Protein 5WWW (pdb70)

Nearest PDB structures (foldseek):
  5www-assembly1_A  TM=1.011E+00  e=7.226E-18  Homo sapiens
  5wwz-assembly2_A  TM=9.744E-01  e=8.152E-06  Homo sapiens
  5wwx-assembly1_A  TM=8.693E-01  e=3.117E-06  Homo sapiens
  2dgr-assembly1_A  TM=8.580E-01  e=1.876E-05  Homo sapiens
  2jzx-assembly1_A  TM=6.867E-01  e=2.794E-02  Homo sapiens

GO terms:
  GO:0061630 ubiquitin protein ligase activity (F, IDA)
  GO:0005515 protein binding (F, IPI)
  GO:0003723 RNA binding (F, IDA)
  GO:0003723 RNA binding (F, HDA)

CATH classification: 3.30.1370.10

Organism: Homo sapiens (NCBI:txid9606)

B-factor: mean 26.27, std 11.37, range [11.63, 71.34]

Radius of gyration: 13.73 Å; Cα contacts (8 Å, |Δi|>4): 128; chains: 1; bounding box: 23×40×32 Å

Solvent-accessible surface area: 6702 Å² total; per-residue (Å²): 84,133,128,138,109,125,133,48,84,34,24,66,154,146,150,141,45,30,56,26,86,76,86,0,74,9,90,40,26,115,30,11,39,41,12,21,16,216,152,12,82,126,11,129,60,17,88,84,141,3,110,10,80,11,97,44,16,86,174,76,112,131,30,48,0,51,0,13,2,98,142,104,27,1,38,69,0,81,140,59,1,70,70,28,5,120,95,29,38,148,96,148,79,176

Secondary structure (DSSP, 8-state):
-HHHHHHHHHHHHHTSS--EEEEEE-S-HHHHHHHH-GGGHHHHHHHHHHT-EEEPPPTTS--EEEEEESHHHHHHHHHHHHHHHHHHHHHH--

Structure (mmCIF, N/CA/C/O backbone):
data_5WWW
#
_entry.id   5WWW
#
_cell.length_a   76.366
_cell.length_b   76.366
_cell.length_c   36.392
_cell.angle_alpha   90.000
_cell.angle_beta   90.000
_cell.angle_gamma   120.000
#
_symmetry.space_group_name_H-M   'P 62'
#
loop_
_entity.id
_entity.type
_entity.pdbx_description
1 polymer 'RNA-binding E3 ubiquitin-protein ligase MEX3C'
2 polymer "RNA (5'-R(*GP*UP*UP*UP*AP*G)-3')"
3 water water
#
loop_
_atom_site.group_PDB
_atom_site.id
_atom_site.type_symbol
_atom_site.label_atom_id
_atom_site.label_alt_id
_atom_site.label_comp_id
_atom_site.label_asym_id
_atom_site.label_entity_id
_atom_site.label_seq_id
_atom_site.pdbx_PDB_ins_code
_atom_site.Cartn_x
_atom_site.Cartn_y
_atom_site.Cartn_z
_atom_site.occupancy
_atom_site.B_iso_or_equiv
_atom_site.auth_seq_id
_atom_site.auth_comp_id
_atom_site.auth_asym_id
_atom_site.auth_atom_id
_atom_site.pdbx_PDB_model_num
ATOM 1 N N . GLY A 1 1 ? 43.688 9.713 14.732 1.00 35.52 213 GLY A N 1
ATOM 2 C CA . GLY A 1 1 ? 42.391 10.353 14.879 1.00 31.58 213 GLY A CA 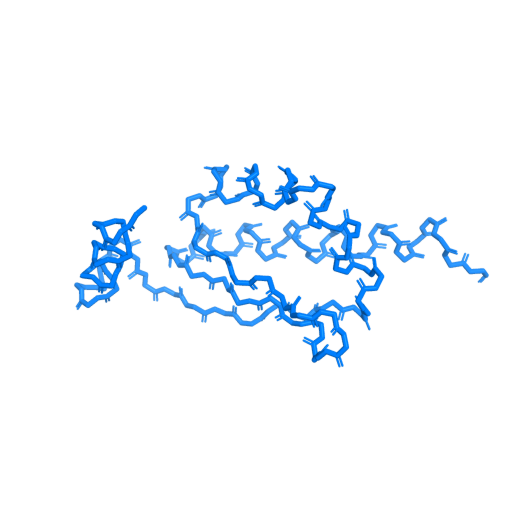1
ATOM 3 C C . GLY A 1 1 ? 41.422 9.978 13.774 1.00 30.10 213 GLY A C 1
ATOM 4 O O . GLY A 1 1 ? 41.708 9.093 12.957 1.00 29.03 213 GLY A O 1
ATOM 5 N N . HIS A 1 2 ? 40.267 10.651 13.738 1.00 24.28 214 HIS A N 1
ATOM 6 C CA . HIS A 1 2 ? 39.275 10.324 12.724 1.00 19.66 214 HIS A CA 1
ATOM 7 C C . HIS A 1 2 ? 39.790 10.633 11.322 1.00 19.82 214 HIS A C 1
ATOM 8 O O . HIS A 1 2 ? 39.351 10.006 10.358 1.00 20.99 214 HIS A O 1
ATOM 15 N N . HIS A 1 3 ? 40.697 11.609 11.180 1.00 18.90 215 HIS A N 1
ATOM 16 C CA . HIS A 1 3 ? 41.249 11.901 9.858 1.00 17.95 215 HIS A CA 1
ATOM 17 C C . HIS A 1 3 ? 41.976 10.692 9.299 1.00 16.72 215 HIS A C 1
ATOM 18 O O . HIS A 1 3 ? 41.891 10.400 8.098 1.00 15.38 215 HIS A O 1
ATOM 25 N N . HIS A 1 4 ? 42.724 9.994 10.156 1.00 18.12 216 HIS A N 1
ATOM 26 C CA . HIS A 1 4 ? 43.472 8.828 9.697 1.00 15.98 216 HIS A CA 1
ATOM 27 C C . HIS A 1 4 ? 42.532 7.705 9.290 1.00 17.70 216 HIS A C 1
ATOM 28 O O . HIS A 1 4 ? 42.726 7.071 8.248 1.00 15.55 216 HIS A O 1
ATOM 35 N N . HIS A 1 5 ? 41.491 7.467 10.086 1.00 16.48 217 HIS A N 1
ATOM 36 C CA . HIS A 1 5 ? 40.523 6.432 9.742 1.00 16.84 217 HIS A CA 1
ATOM 37 C C . HIS A 1 5 ? 39.828 6.755 8.428 1.00 17.32 217 HIS A C 1
ATOM 38 O O . HIS A 1 5 ? 39.742 5.910 7.524 1.00 15.49 217 HIS A O 1
ATOM 45 N N . HIS A 1 6 ? 39.337 7.988 8.294 1.00 14.72 218 HIS A N 1
ATOM 46 C CA . HIS A 1 6 ? 38.651 8.373 7.065 1.00 15.00 218 HIS A CA 1
ATOM 47 C C . HIS A 1 6 ? 39.571 8.236 5.861 1.00 15.30 218 HIS A C 1
ATOM 48 O O . HIS A 1 6 ? 39.167 7.716 4.814 1.00 16.52 218 HIS A O 1
ATOM 55 N N . HIS A 1 7 ? 40.821 8.690 5.993 1.00 15.40 219 HIS A N 1
ATOM 56 C CA . HIS A 1 7 ? 41.742 8.616 4.863 1.00 15.37 219 HIS A CA 1
ATOM 57 C C . HIS A 1 7 ? 42.072 7.165 4.532 1.00 19.29 219 HIS A C 1
ATOM 58 O O . HIS A 1 7 ? 42.211 6.801 3.361 1.00 18.06 219 HIS A O 1
ATOM 65 N N . MET A 1 8 ? 42.202 6.321 5.555 1.00 14.95 220 MET A N 1
ATOM 66 C CA . MET A 1 8 ? 42.433 4.906 5.297 1.00 15.87 220 MET A CA 1
ATOM 67 C C . MET A 1 8 ? 41.276 4.307 4.515 1.00 17.03 220 MET A C 1
ATOM 68 O O . MET A 1 8 ? 41.485 3.598 3.528 1.00 20.34 220 MET A O 1
ATOM 73 N N . GLN A 1 9 ? 40.040 4.617 4.906 1.00 16.69 221 GLN A N 1
ATOM 74 C CA A GLN A 1 9 ? 38.927 4.058 4.160 0.52 16.49 221 GLN A CA 1
ATOM 75 C CA B GLN A 1 9 ? 38.871 4.124 4.178 0.48 16.50 221 GLN A CA 1
ATOM 76 C C . GLN A 1 9 ? 38.879 4.615 2.743 1.00 21.98 221 GLN A C 1
ATOM 77 O O . GLN A 1 9 ? 38.554 3.876 1.806 1.00 19.70 221 GLN A O 1
ATOM 88 N N . ALA A 1 10 ? 39.237 5.891 2.555 1.00 18.60 222 ALA A N 1
ATOM 89 C CA . ALA A 1 10 ? 39.293 6.457 1.210 1.00 19.27 222 ALA A CA 1
ATOM 90 C C . ALA A 1 10 ? 40.341 5.748 0.360 1.00 19.47 222 ALA A C 1
ATOM 91 O O . ALA A 1 10 ? 40.141 5.542 -0.845 1.00 26.39 222 ALA A O 1
ATOM 93 N N . ALA A 1 11 ? 41.472 5.376 0.970 1.00 22.07 223 ALA A N 1
ATOM 94 C CA . ALA A 1 11 ? 42.509 4.658 0.231 1.00 22.17 223 ALA A CA 1
ATOM 95 C C . ALA A 1 11 ? 42.028 3.281 -0.198 1.00 28.59 223 ALA A C 1
ATOM 96 O O . ALA A 1 11 ? 42.308 2.845 -1.320 1.00 29.61 223 ALA A O 1
ATOM 98 N N . LEU A 1 12 ? 41.299 2.579 0.673 1.00 24.90 224 LEU A N 1
ATOM 99 C CA . LEU A 1 12 ? 40.717 1.300 0.274 1.00 22.51 224 LEU A CA 1
ATOM 100 C C . LEU A 1 12 ? 39.759 1.478 -0.895 1.00 31.34 224 LEU A C 1
ATOM 101 O O . LEU A 1 12 ? 39.756 0.672 -1.835 1.00 31.65 224 LEU A O 1
ATOM 106 N N . LEU A 1 13 ? 38.950 2.543 -0.858 1.00 25.04 225 LEU A N 1
ATOM 107 C CA . LEU A 1 13 ? 37.946 2.771 -1.892 1.00 26.73 225 LEU A CA 1
ATOM 108 C C . LEU A 1 13 ? 38.577 3.049 -3.250 1.00 31.17 225 LEU A C 1
ATOM 109 O O . LEU A 1 13 ? 37.983 2.722 -4.284 1.00 35.78 225 LEU A O 1
ATOM 114 N N . ARG A 1 14 ? 39.763 3.661 -3.272 1.00 26.18 226 ARG A N 1
ATOM 115 C CA . ARG A 1 14 ? 40.474 3.831 -4.535 1.00 36.60 226 ARG A CA 1
ATOM 116 C C . ARG A 1 14 ? 41.015 2.504 -5.058 1.00 40.90 226 ARG A C 1
ATOM 117 O O . ARG A 1 14 ? 41.078 2.300 -6.274 1.00 38.44 226 ARG A O 1
ATOM 125 N N . ARG A 1 15 ? 41.402 1.597 -4.158 1.00 41.23 227 ARG A N 1
ATOM 126 C CA . ARG A 1 15 ? 42.019 0.313 -4.513 1.00 48.54 227 ARG A CA 1
ATOM 127 C C . ARG A 1 15 ? 43.158 0.502 -5.515 1.00 50.88 227 ARG A C 1
ATOM 128 O O . ARG A 1 15 ? 43.257 -0.191 -6.531 1.00 54.46 227 ARG A O 1
ATOM 136 N N . LYS A 1 16 ? 44.020 1.473 -5.225 1.00 46.43 228 LYS A N 1
ATOM 137 C CA . LYS A 1 16 ? 45.231 1.670 -6.007 1.00 52.46 228 LYS A CA 1
ATOM 138 C C . LYS A 1 16 ? 46.419 1.121 -5.230 1.00 55.52 228 LYS A C 1
ATOM 139 O O . LYS A 1 16 ? 46.847 -0.020 -5.446 1.00 50.05 228 LYS A O 1
ATOM 145 N N . SER A 1 17 ? 46.934 1.928 -4.301 1.00 39.85 229 SER A N 1
ATOM 146 C CA . SER A 1 17 ? 48.079 1.546 -3.487 1.00 46.71 229 SER A CA 1
ATOM 147 C C . SER A 1 17 ? 47.710 0.593 -2.356 1.00 46.48 229 SER A C 1
ATOM 148 O O . SER A 1 17 ? 48.582 -0.136 -1.865 1.00 50.33 229 SER A O 1
ATOM 151 N N . VAL A 1 18 ? 46.454 0.583 -1.924 1.00 34.59 230 VAL A N 1
ATOM 152 C CA . VAL A 1 18 ? 45.981 -0.360 -0.916 1.00 30.96 230 VAL A CA 1
ATOM 153 C C . VAL A 1 18 ? 44.978 -1.281 -1.593 1.00 34.72 230 VAL A C 1
ATOM 154 O O . VAL A 1 18 ? 43.912 -0.830 -2.026 1.00 38.23 230 VAL A O 1
ATOM 158 N N . ASN A 1 19 ? 45.313 -2.571 -1.695 1.00 27.04 231 ASN A N 1
ATOM 159 C CA . ASN A 1 19 ? 44.483 -3.456 -2.504 1.00 29.78 231 ASN A CA 1
ATOM 160 C C . ASN A 1 19 ? 44.262 -4.853 -1.926 1.00 26.80 231 ASN A C 1
ATOM 161 O O . ASN A 1 19 ? 43.681 -5.699 -2.619 1.00 22.70 231 ASN A O 1
ATOM 166 N N . THR A 1 20 ? 44.660 -5.128 -0.682 1.00 24.18 232 THR A N 1
ATOM 167 C CA . THR A 1 20 ? 44.592 -6.489 -0.160 1.00 18.77 232 THR A CA 1
ATOM 168 C C . THR A 1 20 ? 44.201 -6.466 1.312 1.00 15.70 232 THR A C 1
ATOM 169 O O . THR A 1 20 ? 44.623 -5.576 2.045 1.00 17.26 232 THR A O 1
ATOM 173 N N . THR A 1 21 ? 43.380 -7.431 1.728 1.00 17.18 233 THR A N 1
ATOM 174 C CA . THR A 1 21 ? 43.068 -7.639 3.138 1.00 19.36 233 THR A CA 1
ATOM 175 C C . THR A 1 21 ? 43.052 -9.137 3.399 1.00 20.72 233 THR A C 1
ATOM 176 O O . THR A 1 21 ? 42.456 -9.903 2.632 1.00 19.81 233 THR A O 1
ATOM 180 N N . GLU A 1 22 ? 43.730 -9.563 4.457 1.00 18.28 234 GLU A N 1
ATOM 181 C CA A GLU A 1 22 ? 43.904 -10.984 4.730 0.48 17.90 234 GLU A CA 1
ATOM 182 C CA B GLU A 1 22 ? 43.888 -10.983 4.731 0.52 17.89 234 GLU A CA 1
ATOM 183 C C . GLU A 1 22 ? 43.760 -11.240 6.223 1.00 15.15 234 GLU A C 1
ATOM 184 O O . GLU A 1 22 ? 44.153 -10.413 7.047 1.00 17.38 234 GLU A O 1
ATOM 195 N N . CYS A 1 23 ? 43.195 -12.400 6.557 1.00 15.88 235 CYS A N 1
ATOM 196 C CA . CYS A 1 23 ? 43.156 -12.888 7.931 1.00 17.69 235 CYS A CA 1
ATOM 197 C C . CYS A 1 23 ? 44.404 -13.710 8.206 1.00 21.25 23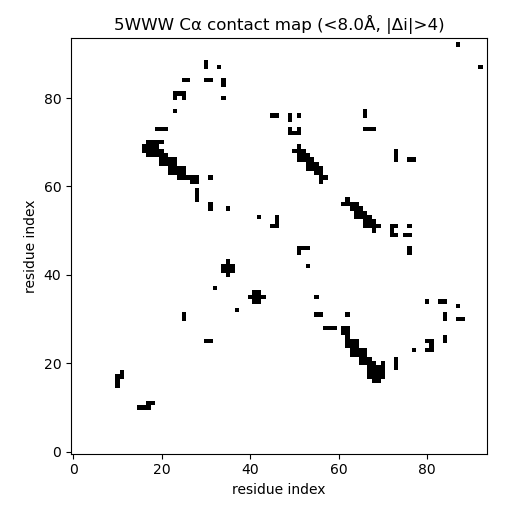5 CYS A C 1
ATOM 198 O O . CYS A 1 23 ? 44.801 -14.539 7.382 1.00 19.61 235 CYS A O 1
ATOM 201 N N . VAL A 1 24 ? 45.013 -13.486 9.366 1.00 15.19 236 VAL A N 1
ATOM 202 C CA . VAL A 1 24 ? 46.244 -14.198 9.707 1.00 17.93 236 VAL A CA 1
ATOM 203 C C . VAL A 1 24 ? 46.049 -14.844 11.070 1.00 16.59 236 VAL A C 1
ATOM 204 O O . VAL A 1 24 ? 46.105 -14.160 12.102 1.00 16.24 236 VAL A O 1
ATOM 208 N N . PRO A 1 25 ? 45.807 -16.146 11.121 1.00 19.58 237 PRO A N 1
ATOM 209 C CA . PRO A 1 25 ? 45.542 -16.793 12.401 1.00 17.22 237 PRO A CA 1
ATOM 210 C C . PRO A 1 25 ? 46.835 -17.126 13.124 1.00 17.64 237 PRO A C 1
ATOM 211 O O . PRO A 1 25 ? 47.858 -17.455 12.514 1.00 17.10 237 PRO A O 1
ATOM 215 N N . VAL A 1 26 ? 46.772 -17.032 14.446 1.00 14.78 238 VAL A N 1
ATOM 216 C CA . VAL A 1 26 ? 47.833 -17.555 15.307 1.00 14.43 238 VAL A CA 1
ATOM 217 C C . VAL A 1 26 ? 47.175 -18.524 16.285 1.00 17.66 238 VAL A C 1
ATOM 218 O O . VAL A 1 26 ? 45.938 -18.566 16.379 1.00 19.72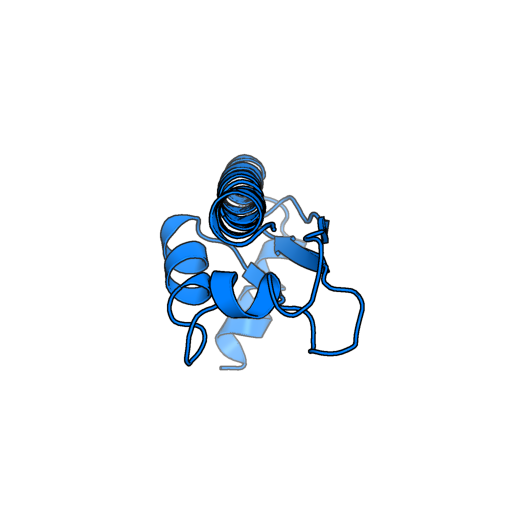 238 VAL A O 1
ATOM 222 N N . PRO A 1 27 ? 47.949 -19.334 17.016 1.00 18.18 239 PRO A N 1
ATOM 223 C CA . PRO A 1 27 ? 47.335 -20.437 17.772 1.00 18.07 239 PRO A CA 1
ATOM 224 C C . PRO A 1 27 ? 46.484 -20.011 18.957 1.00 19.40 239 PRO A C 1
ATOM 225 O O . PRO A 1 27 ? 45.543 -20.740 19.307 1.00 19.94 239 PRO A O 1
ATOM 229 N N . SER A 1 28 ? 46.789 -18.893 19.614 1.00 17.41 240 SER A N 1
ATOM 230 C CA . SER A 1 28 ? 46.138 -18.597 20.885 1.00 19.35 240 SER A CA 1
ATOM 231 C C . SER A 1 28 ? 46.285 -17.119 21.212 1.00 18.54 240 SER A C 1
ATOM 232 O O . SER A 1 28 ? 47.124 -16.420 20.643 1.00 17.47 240 SER A O 1
ATOM 235 N N . SER A 1 29 ? 45.485 -16.657 22.186 1.00 16.86 241 SER A N 1
ATOM 236 C CA . SER A 1 29 ? 45.638 -15.285 22.664 1.00 17.71 241 SER A CA 1
ATOM 237 C C . SER A 1 29 ? 46.987 -15.056 23.324 1.00 18.90 241 SER A C 1
ATOM 238 O O . SER A 1 29 ? 47.475 -13.925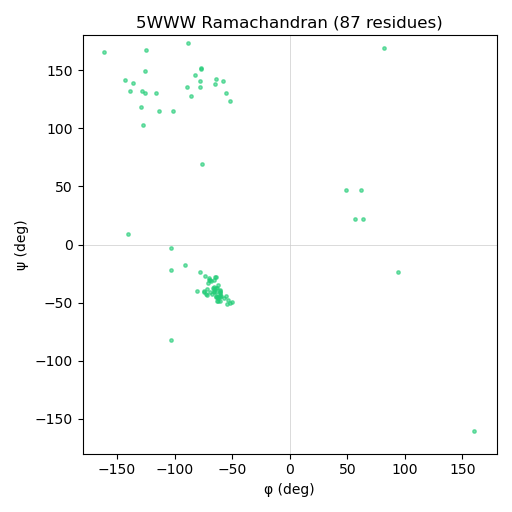 23.345 1.00 18.42 241 SER A O 1
ATOM 241 N N . GLU A 1 30 ? 47.595 -16.090 23.910 1.00 18.41 242 GLU A N 1
ATOM 242 C CA A GLU A 1 30 ? 48.943 -15.925 24.449 0.61 19.91 242 GLU A CA 1
ATOM 243 C CA B GLU A 1 30 ? 48.937 -15.902 24.450 0.39 19.93 242 GLU A CA 1
ATOM 244 C C . GLU A 1 30 ? 49.938 -15.631 23.334 1.00 17.83 242 GLU A C 1
ATOM 245 O O . GLU A 1 30 ? 50.851 -14.815 23.505 1.00 18.43 242 GLU A O 1
ATOM 256 N N . HIS A 1 31 ? 49.773 -16.285 22.186 1.00 14.52 243 HIS A N 1
ATOM 257 C CA . HIS A 1 31 ? 50.571 -15.927 21.019 1.00 16.49 243 HIS A CA 1
ATOM 258 C C . HIS A 1 31 ? 50.317 -14.481 20.622 1.00 16.73 243 HIS A C 1
ATOM 259 O O . HIS A 1 31 ? 51.257 -13.729 20.356 1.00 17.02 243 HIS A O 1
ATOM 266 N N . VAL A 1 32 ? 49.041 -14.090 20.531 1.00 17.47 244 VAL A N 1
ATOM 267 C CA . VAL A 1 32 ? 48.709 -12.702 20.205 1.00 17.62 244 VAL A CA 1
ATOM 268 C C . VAL A 1 32 ? 49.451 -11.757 21.135 1.00 15.40 244 VAL A C 1
ATOM 269 O O . VAL A 1 32 ? 50.120 -10.813 20.695 1.00 16.50 244 VAL A O 1
ATOM 273 N N . ALA A 1 33 ? 49.365 -12.017 22.438 1.00 15.57 245 ALA A N 1
ATOM 274 C CA . ALA A 1 33 ? 49.994 -11.131 23.413 1.00 19.25 245 ALA A CA 1
ATOM 275 C C . ALA A 1 33 ? 51.477 -10.908 23.121 1.00 16.04 245 ALA A C 1
ATOM 276 O O . ALA A 1 33 ? 51.969 -9.775 23.176 1.00 15.93 245 ALA A O 1
ATOM 278 N N . GLU A 1 34 ? 52.222 -11.990 22.862 1.00 18.32 246 GLU A N 1
ATOM 279 C CA . GLU A 1 34 ? 53.667 -11.862 22.672 1.00 16.57 246 GLU A CA 1
ATOM 280 C C . GLU A 1 34 ? 54.007 -11.237 21.328 1.00 18.92 246 GLU A C 1
ATOM 281 O O . GLU A 1 34 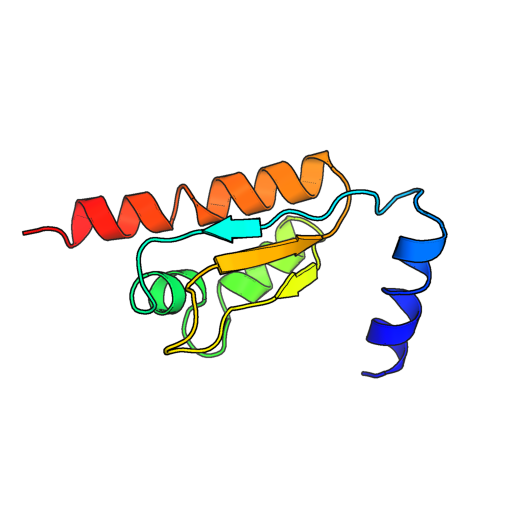? 55.072 -10.623 21.171 1.00 18.17 246 GLU A O 1
ATOM 287 N N . ILE A 1 35 ? 53.126 -11.397 20.346 1.00 17.86 247 ILE A N 1
ATOM 288 C CA . ILE A 1 35 ? 53.338 -10.779 19.040 1.00 16.51 247 ILE A CA 1
ATOM 289 C C . ILE A 1 35 ? 53.070 -9.280 19.106 1.00 20.67 247 ILE A C 1
ATOM 290 O O . ILE A 1 35 ? 53.790 -8.478 18.494 1.00 24.00 247 ILE A O 1
ATOM 295 N N . VAL A 1 36 ? 52.031 -8.883 19.845 1.00 20.62 248 VAL A N 1
ATOM 296 C CA . VAL A 1 36 ? 51.640 -7.479 19.943 1.00 17.75 248 VAL A CA 1
ATOM 297 C C . VAL A 1 36 ? 52.613 -6.715 20.834 1.00 22.66 248 VAL A C 1
ATOM 298 O O . VAL A 1 36 ? 53.009 -5.582 20.523 1.00 20.09 248 VAL A O 1
ATOM 302 N N . GLY A 1 37 ? 53.040 -7.330 21.934 1.00 21.68 249 GLY A N 1
ATOM 303 C CA . GLY A 1 37 ? 53.919 -6.679 22.883 1.00 20.48 249 GLY A CA 1
ATOM 304 C C . GLY A 1 37 ? 53.155 -5.790 23.844 1.00 22.93 249 GLY A C 1
ATOM 305 O O . GLY A 1 37 ? 51.966 -5.507 23.685 1.00 19.65 249 GLY A O 1
ATOM 306 N N . ARG A 1 38 ? 53.856 -5.343 24.883 1.00 26.41 250 ARG A N 1
ATOM 307 C CA . ARG A 1 38 ? 53.230 -4.410 25.809 1.00 23.20 250 ARG A CA 1
ATOM 308 C C .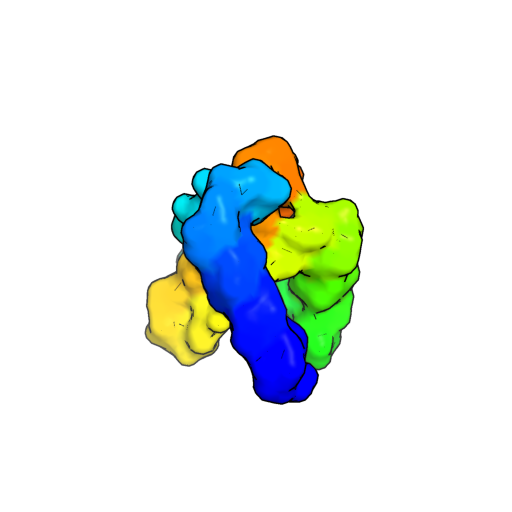 ARG A 1 38 ? 52.937 -3.103 25.089 1.00 20.09 250 ARG A C 1
ATOM 309 O O . ARG A 1 38 ? 53.758 -2.609 24.317 1.00 27.06 250 ARG A O 1
ATOM 317 N N . GLN A 1 39 ? 51.755 -2.548 25.349 1.00 25.40 251 GLN A N 1
ATOM 318 C CA . GLN A 1 39 ? 51.268 -1.325 24.704 1.00 31.03 251 GLN A CA 1
ATOM 319 C C . GLN A 1 39 ? 51.240 -1.447 23.186 1.00 29.55 251 GLN A C 1
ATOM 320 O O . GLN A 1 39 ? 51.274 -0.432 22.474 1.00 27.24 251 GLN A O 1
ATOM 326 N N . GLY A 1 40 ? 51.199 -2.674 22.672 1.00 26.48 252 GLY A N 1
ATOM 327 C CA . GLY A 1 40 ? 51.209 -2.876 21.237 1.00 20.84 252 GLY A CA 1
ATOM 328 C C . GLY A 1 40 ? 52.467 -2.416 20.548 1.00 21.14 252 GLY A C 1
ATOM 329 O O . GLY A 1 40 ? 52.442 -2.181 19.339 1.00 20.39 252 GLY A O 1
ATOM 330 N N . CYS A 1 41 ? 53.585 -2.304 21.280 1.00 24.30 253 CYS A N 1
ATOM 331 C CA A CYS A 1 41 ? 54.778 -1.697 20.699 0.31 23.17 253 CYS A CA 1
ATOM 332 C CA B CYS A 1 41 ? 54.793 -1.706 20.715 0.69 23.11 253 CYS A CA 1
ATOM 333 C C . CYS A 1 41 ? 55.308 -2.496 19.518 1.00 23.68 253 CYS A C 1
ATOM 334 O O . CYS A 1 41 ? 55.815 -1.911 18.556 1.00 22.82 253 CYS A O 1
ATOM 339 N N . LYS A 1 42 ? 55.184 -3.827 19.553 1.00 21.65 254 LYS A N 1
ATOM 340 C CA . LYS A 1 42 ? 55.751 -4.622 18.471 1.00 18.75 254 LYS A CA 1
ATOM 341 C C . LYS A 1 42 ? 54.843 -4.643 17.245 1.00 16.58 254 LYS A C 1
ATOM 342 O O . LYS A 1 42 ? 55.331 -4.572 16.115 1.00 18.35 254 LYS A O 1
ATOM 348 N N . ILE A 1 43 ? 53.527 -4.745 17.444 1.00 19.35 255 ILE A N 1
ATOM 349 C CA . ILE A 1 43 ? 52.616 -4.732 16.302 1.00 16.35 255 ILE A CA 1
ATOM 350 C C . ILE A 1 43 ? 52.570 -3.338 15.685 1.00 17.66 255 ILE A C 1
ATOM 351 O O . ILE A 1 43 ? 52.412 -3.197 14.468 1.00 18.33 255 ILE A O 1
ATOM 356 N N . LYS A 1 44 ? 52.765 -2.288 16.487 1.00 19.75 256 LYS A N 1
ATOM 357 C CA . LYS A 1 44 ? 52.834 -0.945 15.910 1.00 21.13 256 LYS A CA 1
ATOM 358 C C . LYS A 1 44 ? 54.099 -0.754 15.075 1.00 20.42 256 LYS A C 1
ATOM 359 O O . LYS A 1 44 ? 54.057 -0.138 14.002 1.00 20.35 256 LYS A O 1
ATOM 365 N N . ALA A 1 45 ? 55.232 -1.270 15.542 1.00 17.43 257 ALA A N 1
ATOM 366 C CA . ALA A 1 45 ? 56.445 -1.247 14.731 1.00 18.30 257 ALA A CA 1
ATOM 367 C C . ALA A 1 45 ? 56.259 -2.022 13.431 1.00 16.64 257 ALA A C 1
ATOM 368 O O . ALA A 1 45 ? 56.765 -1.621 12.377 1.00 19.81 257 ALA A O 1
ATOM 370 N N . LEU A 1 46 ? 55.553 -3.155 13.496 1.00 17.52 258 LEU A N 1
ATOM 371 C CA . LEU A 1 46 ? 55.301 -3.951 12.301 1.00 17.82 258 LEU A CA 1
ATOM 372 C C . LEU A 1 46 ? 54.447 -3.185 11.300 1.00 17.26 258 LEU A C 1
ATOM 373 O O . LEU A 1 46 ? 54.709 -3.222 10.090 1.00 18.65 258 LEU A O 1
ATOM 378 N N . ARG A 1 47 ? 53.384 -2.534 11.781 1.00 16.46 259 ARG A N 1
ATOM 379 C CA . ARG A 1 47 ? 52.569 -1.707 10.900 1.00 15.58 259 ARG A CA 1
ATOM 380 C C . ARG A 1 47 ? 53.426 -0.644 10.233 1.00 16.50 259 ARG A C 1
ATOM 381 O O . ARG A 1 47 ? 53.355 -0.442 9.016 1.00 18.48 259 A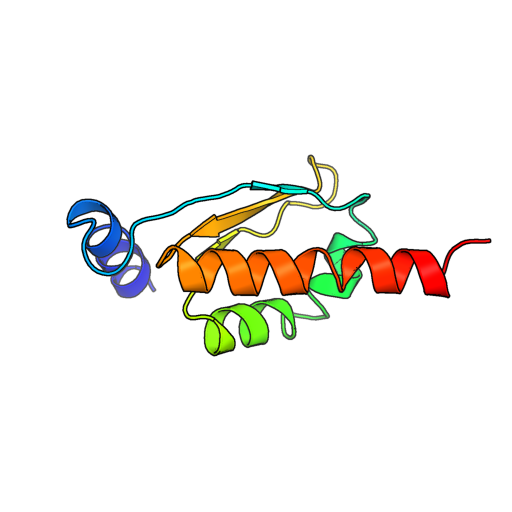RG A O 1
ATOM 389 N N . ALA A 1 48 ? 54.270 0.020 11.018 1.00 17.29 260 ALA A N 1
ATOM 390 C CA . ALA A 1 48 ? 55.128 1.063 10.460 1.00 17.88 260 ALA A CA 1
ATOM 391 C C . ALA A 1 48 ? 56.072 0.481 9.418 1.00 24.26 260 ALA A C 1
ATOM 392 O O . ALA A 1 48 ? 56.211 1.020 8.314 1.00 23.50 260 ALA A O 1
ATOM 394 N N . LYS A 1 49 ? 56.699 -0.652 9.742 1.00 18.64 261 LYS A N 1
ATOM 395 C CA . LYS A 1 49 ? 57.675 -1.250 8.838 1.00 21.44 261 LYS A CA 1
ATOM 396 C C . LYS A 1 49 ? 57.034 -1.697 7.530 1.00 24.02 261 LYS A C 1
ATOM 397 O O . LYS A 1 49 ? 57.645 -1.571 6.460 1.00 24.78 261 LYS A O 1
ATOM 403 N N . THR A 1 50 ? 55.807 -2.219 7.589 1.00 21.75 262 THR A N 1
ATOM 404 C CA . THR A 1 50 ? 55.152 -2.802 6.422 1.00 18.77 262 THR A CA 1
ATOM 405 C C . THR A 1 50 ? 54.094 -1.907 5.802 1.00 20.63 262 THR A C 1
ATOM 406 O O . THR A 1 50 ? 53.522 -2.287 4.785 1.00 19.73 262 THR A O 1
ATOM 410 N N . ASN A 1 51 ? 53.808 -0.742 6.380 1.00 18.26 263 ASN A N 1
ATOM 411 C CA . ASN A 1 51 ? 52.805 0.160 5.813 1.00 17.80 263 ASN A CA 1
ATOM 412 C C . ASN A 1 51 ? 51.427 -0.500 5.781 1.00 21.26 263 ASN A C 1
ATOM 413 O O . ASN A 1 51 ? 50.717 -0.460 4.774 1.00 20.46 263 ASN A O 1
ATOM 418 N N . THR A 1 52 ? 51.038 -1.121 6.898 1.00 15.57 264 THR A N 1
ATOM 419 C CA . THR A 1 52 ? 49.796 -1.880 6.920 1.00 14.70 264 THR A CA 1
ATOM 420 C C . THR A 1 52 ? 48.895 -1.419 8.047 1.00 16.41 264 THR A C 1
ATOM 421 O O . THR A 1 52 ? 49.356 -0.955 9.092 1.00 16.60 264 THR A O 1
ATOM 425 N N . TYR A 1 53 ? 47.597 -1.540 7.800 1.00 13.95 265 TYR A N 1
ATOM 426 C CA . TYR A 1 53 ? 46.594 -1.473 8.842 1.00 14.43 265 TYR A CA 1
ATOM 427 C C . TYR A 1 53 ? 46.459 -2.880 9.413 1.00 17.62 265 TYR A C 1
ATOM 428 O O . TYR A 1 53 ? 46.285 -3.836 8.659 1.00 16.22 265 TYR A O 1
ATOM 437 N N . ILE A 1 54 ? 46.557 -3.014 10.731 1.00 15.13 266 ILE A N 1
ATOM 438 C CA . ILE A 1 54 ? 46.397 -4.315 11.370 1.00 15.14 266 ILE A CA 1
ATOM 439 C C . ILE A 1 54 ? 45.374 -4.202 12.491 1.00 17.45 266 ILE A C 1
ATOM 440 O O . ILE A 1 54 ? 45.450 -3.292 13.322 1.00 17.12 266 ILE A O 1
ATOM 445 N N . LYS A 1 55 ? 44.433 -5.138 12.515 1.00 12.52 267 LYS A N 1
ATOM 446 C CA . LYS A 1 55 ? 43.458 -5.263 13.587 1.00 15.14 267 LYS A CA 1
ATOM 447 C C . LYS A 1 55 ? 43.898 -6.403 14.500 1.00 16.66 267 LYS A C 1
ATOM 448 O O . LYS A 1 55 ? 43.944 -7.562 14.071 1.00 14.71 267 LYS A O 1
ATOM 454 N N . THR A 1 56 ? 44.228 -6.075 15.723 1.00 15.28 268 THR A N 1
ATOM 455 C CA . THR A 1 56 ? 44.575 -7.083 16.724 1.00 16.16 268 THR A CA 1
ATOM 456 C C . THR A 1 56 ? 43.308 -7.737 17.271 1.00 16.97 268 THR A C 1
ATOM 457 O O . THR A 1 56 ? 42.344 -7.036 17.605 1.00 18.46 268 THR A O 1
ATOM 461 N N . PRO A 1 57 ? 43.278 -9.061 17.409 1.00 17.25 269 PRO A N 1
ATOM 462 C CA . PRO A 1 57 ? 42.075 -9.697 17.950 1.00 21.19 269 PRO A CA 1
ATOM 463 C C . PRO A 1 57 ? 42.005 -9.527 19.455 1.00 21.64 269 PRO A C 1
ATOM 464 O O . PRO A 1 57 ? 43.022 -9.415 20.140 1.00 22.63 269 PRO A O 1
ATOM 468 N N . VAL A 1 58 ? 40.775 -9.501 19.956 1.00 22.54 270 VAL A N 1
ATOM 469 C CA . VAL A 1 58 ? 40.516 -9.300 21.375 1.00 29.17 270 VAL A CA 1
ATOM 470 C C . VAL A 1 58 ? 40.782 -10.598 22.121 1.00 22.59 270 VAL A C 1
ATOM 471 O O . VAL A 1 58 ? 40.460 -11.688 21.631 1.00 24.88 270 VAL A O 1
ATOM 475 N N . ARG A 1 59 ? 41.380 -10.484 23.305 1.00 23.46 271 ARG A N 1
ATOM 476 C CA . ARG A 1 59 ? 41.624 -11.655 24.134 1.00 30.46 271 ARG A CA 1
ATOM 477 C C . ARG A 1 59 ? 40.317 -12.395 24.379 1.00 34.23 271 ARG A C 1
ATOM 478 O O . ARG A 1 59 ? 39.304 -11.788 24.729 1.00 36.67 271 ARG A O 1
ATOM 486 N N . GLY A 1 60 ? 40.330 -13.706 24.155 1.00 35.85 272 GLY A N 1
ATOM 487 C CA . GLY A 1 60 ? 39.142 -14.508 24.305 1.00 40.07 272 GLY A CA 1
ATOM 488 C C . GLY A 1 60 ? 38.357 -14.722 23.031 1.00 48.12 272 GLY A C 1
ATOM 489 O O . GLY A 1 60 ? 37.607 -15.702 22.942 1.00 43.12 272 GLY A O 1
ATOM 490 N N . GLU A 1 61 ? 38.495 -13.831 22.050 1.00 32.47 273 GLU A N 1
ATOM 491 C CA . GLU A 1 61 ? 37.940 -14.071 20.730 1.00 31.01 273 GLU A CA 1
ATOM 492 C C . GLU A 1 61 ? 38.956 -14.821 19.874 1.00 28.92 273 GLU A C 1
ATOM 493 O O . GLU A 1 61 ? 40.098 -15.051 20.279 1.00 28.67 273 GLU A O 1
ATOM 499 N N . GLU A 1 62 ? 38.521 -15.218 18.684 1.00 22.41 274 GLU A N 1
ATOM 500 C CA . GLU A 1 62 ? 39.368 -15.962 17.761 1.00 27.52 274 GLU A CA 1
ATOM 501 C C . GLU A 1 62 ? 40.694 -15.228 17.570 1.00 23.18 274 GLU A C 1
ATOM 502 O O . GLU A 1 62 ? 40.691 -14.046 17.197 1.00 20.68 274 GLU A O 1
ATOM 508 N N . PRO A 1 63 ? 41.845 -15.882 17.839 1.00 19.51 275 PRO A N 1
ATOM 509 C CA . PRO A 1 63 ? 43.159 -15.200 17.744 1.00 17.53 275 PRO A CA 1
ATOM 510 C C . PRO A 1 63 ? 43.596 -15.025 16.294 1.00 18.58 275 PRO A C 1
ATOM 511 O O . PRO A 1 63 ? 44.549 -15.628 15.794 1.00 20.27 275 PRO A O 1
ATOM 515 N N . ILE A 1 64 ? 42.894 -14.154 15.577 1.00 16.90 276 ILE A N 1
ATOM 516 C CA . ILE A 1 64 ? 43.118 -13.976 14.146 1.00 16.61 276 ILE A CA 1
ATOM 517 C C . ILE A 1 64 ? 43.293 -12.487 13.859 1.00 19.64 276 ILE A C 1
ATOM 518 O O . ILE A 1 64 ? 42.382 -11.697 14.121 1.00 18.29 276 ILE A O 1
ATOM 523 N N . PHE A 1 65 ? 44.470 -12.105 13.350 1.00 14.14 277 PHE A N 1
ATOM 524 C CA . PHE A 1 65 ? 44.719 -10.731 12.919 1.00 12.96 277 PHE A CA 1
ATOM 525 C C . PHE A 1 65 ? 44.056 -10.479 11.573 1.00 16.65 277 PHE A C 1
ATOM 526 O O . PHE A 1 65 ? 43.885 -11.395 10.771 1.00 16.96 277 PHE A O 1
ATOM 534 N N . VAL A 1 66 ? 43.692 -9.225 11.311 1.00 13.65 278 VAL A N 1
ATOM 535 C CA . VAL A 1 66 ? 43.323 -8.809 9.963 1.00 13.77 278 VAL A CA 1
ATOM 536 C C . VAL A 1 66 ? 44.340 -7.771 9.517 1.00 13.45 278 VAL A C 1
ATOM 537 O O . VAL A 1 66 ? 44.657 -6.846 10.272 1.00 13.74 278 VAL A O 1
ATOM 541 N N . VAL A 1 67 ? 44.891 -7.965 8.321 1.00 14.37 279 VAL A N 1
ATOM 542 C CA . VAL A 1 67 ? 45.991 -7.159 7.802 1.00 13.58 279 VAL A CA 1
ATOM 543 C C . VAL A 1 67 ? 45.552 -6.613 6.452 1.00 13.30 279 VAL A C 1
ATOM 544 O O . VAL A 1 67 ? 45.088 -7.380 5.605 1.00 14.41 279 VAL A O 1
ATOM 548 N N . THR A 1 68 ? 45.714 -5.299 6.251 1.00 14.43 280 THR A N 1
ATOM 549 C CA . THR A 1 68 ? 45.224 -4.603 5.066 1.00 15.35 280 THR A CA 1
ATOM 550 C C . THR A 1 68 ? 46.282 -3.645 4.534 1.00 16.94 280 THR A C 1
ATOM 551 O O . THR A 1 68 ? 46.945 -2.949 5.308 1.00 17.80 280 THR A O 1
ATOM 555 N N . GLY A 1 69 ? 46.420 -3.594 3.211 1.00 16.00 281 GLY A N 1
ATOM 556 C CA . GLY A 1 69 ? 47.403 -2.723 2.596 1.00 14.04 281 GLY A CA 1
ATOM 557 C C . GLY A 1 69 ? 47.702 -3.194 1.181 1.00 16.61 281 GLY A C 1
ATOM 558 O O . GLY A 1 69 ? 46.913 -3.913 0.576 1.00 17.30 281 GLY A O 1
ATOM 559 N N . ARG A 1 70 ? 48.849 -2.752 0.676 1.00 17.78 282 ARG A N 1
ATOM 560 C CA . ARG A 1 70 ? 49.344 -3.236 -0.611 1.00 21.34 282 ARG A CA 1
ATOM 561 C C . ARG A 1 70 ? 49.642 -4.728 -0.515 1.00 21.58 282 ARG A C 1
ATOM 562 O O . ARG A 1 70 ? 50.108 -5.208 0.518 1.00 18.30 282 ARG A O 1
ATOM 570 N N . LYS A 1 71 ? 49.353 -5.466 -1.594 1.00 21.27 283 LYS A N 1
ATOM 571 C CA . LYS A 1 71 ? 49.468 -6.926 -1.566 1.00 20.71 283 LYS A CA 1
ATOM 572 C C . LYS A 1 71 ? 50.816 -7.380 -1.023 1.00 19.99 283 LYS A C 1
ATOM 573 O O . LYS A 1 71 ? 50.887 -8.242 -0.136 1.00 20.75 283 LYS A O 1
ATOM 579 N N . GLU A 1 72 ? 51.903 -6.813 -1.540 1.00 20.20 284 GLU A N 1
ATOM 580 C CA . GLU A 1 72 ? 53.224 -7.261 -1.108 1.00 21.07 284 GLU A CA 1
ATOM 581 C C . GLU A 1 72 ? 53.514 -6.843 0.333 1.00 22.67 284 GLU A C 1
ATOM 582 O O . GLU A 1 72 ? 54.254 -7.535 1.046 1.00 24.18 284 GLU A O 1
ATOM 588 N N . ASP A 1 73 ? 52.925 -5.734 0.785 1.00 22.32 285 ASP A N 1
ATOM 589 C CA . ASP A 1 73 ? 53.094 -5.315 2.174 1.00 18.36 285 ASP A CA 1
ATOM 590 C C . ASP A 1 73 ? 52.318 -6.217 3.127 1.00 18.65 285 ASP A C 1
ATOM 591 O O . ASP A 1 73 ? 52.808 -6.550 4.216 1.00 18.63 285 ASP A O 1
ATOM 596 N N . VAL A 1 74 ? 51.085 -6.578 2.761 1.00 16.57 286 VAL A N 1
ATOM 597 C CA . VAL A 1 74 ? 50.330 -7.528 3.578 1.00 19.22 286 VAL A CA 1
ATOM 598 C C . VAL A 1 74 ? 51.071 -8.855 3.646 1.00 21.29 286 VAL A C 1
ATOM 599 O O . VAL A 1 74 ? 51.125 -9.503 4.698 1.00 18.9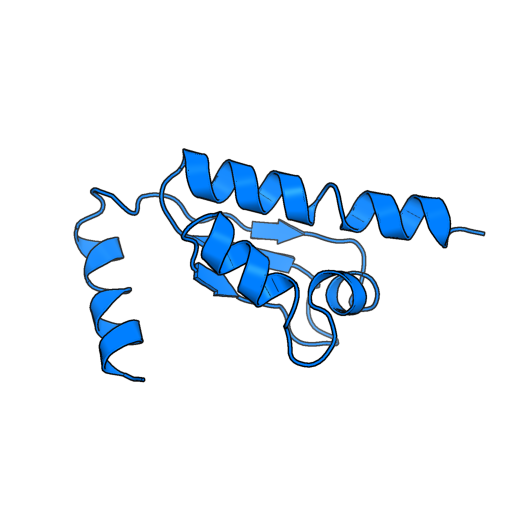7 286 VAL A O 1
ATOM 603 N N . ALA A 1 75 ? 51.658 -9.285 2.525 1.00 22.21 287 ALA A N 1
ATOM 604 C CA . ALA A 1 75 ? 52.402 -10.538 2.548 1.00 21.60 287 ALA A CA 1
ATOM 605 C C . ALA A 1 75 ? 53.584 -10.467 3.510 1.00 21.84 287 ALA A C 1
ATOM 606 O O . ALA A 1 75 ? 53.903 -11.464 4.171 1.00 21.19 287 ALA A O 1
ATOM 608 N N . MET A 1 76 ? 54.230 -9.303 3.627 1.00 18.95 288 MET A N 1
ATOM 609 C CA . MET A 1 76 ? 55.355 -9.186 4.550 1.00 16.50 288 MET A CA 1
ATOM 610 C C . MET A 1 76 ? 54.878 -9.197 5.996 1.00 22.93 288 MET A C 1
ATOM 611 O O . MET A 1 76 ? 55.468 -9.874 6.846 1.00 19.19 288 MET A O 1
ATOM 616 N N . ALA A 1 77 ? 53.801 -8.467 6.289 1.00 17.36 289 ALA A N 1
ATOM 617 C CA . ALA A 1 77 ? 53.263 -8.463 7.650 1.00 15.72 289 ALA A CA 1
ATOM 618 C C . ALA A 1 77 ? 52.768 -9.849 8.043 1.00 15.94 289 ALA A C 1
ATOM 619 O O . ALA A 1 77 ? 52.989 -10.302 9.172 1.00 15.89 289 ALA A O 1
ATOM 621 N N . LYS A 1 78 ? 52.108 -10.545 7.116 1.00 15.27 290 LYS A N 1
ATOM 622 C CA . LYS A 1 78 ? 51.636 -11.900 7.402 1.00 15.41 290 LYS A CA 1
ATOM 623 C C . LYS A 1 78 ? 52.806 -12.829 7.689 1.00 17.63 290 LYS A C 1
ATOM 624 O O . LYS A 1 78 ? 52.787 -13.604 8.658 1.00 16.61 290 LYS A O 1
ATOM 630 N N . ARG A 1 79 ? 53.844 -12.749 6.859 1.00 20.01 291 ARG A N 1
ATOM 631 C CA . ARG A 1 79 ? 55.042 -13.553 7.069 1.00 20.16 291 ARG A CA 1
ATOM 632 C C . ARG A 1 79 ? 55.617 -13.321 8.457 1.00 19.08 291 ARG A C 1
ATOM 633 O O . ARG A 1 79 ? 55.983 -14.273 9.154 1.00 20.23 291 ARG A O 1
ATOM 641 N N . GLU A 1 80 ? 55.697 -12.058 8.883 1.00 16.57 292 GLU A N 1
ATOM 642 C CA . GLU A 1 80 ? 56.309 -11.750 10.172 1.00 19.36 292 GLU A CA 1
ATOM 643 C C . GLU A 1 80 ? 55.427 -12.194 11.331 1.00 17.04 292 GLU A C 1
ATOM 644 O O . GLU A 1 80 ? 55.935 -12.654 12.356 1.00 16.58 292 GLU A O 1
ATOM 650 N N . ILE A 1 81 ? 54.108 -12.038 11.204 1.00 14.03 293 ILE A N 1
ATOM 651 C CA . ILE A 1 81 ? 53.211 -12.529 12.252 1.00 12.33 293 ILE A CA 1
ATOM 652 C C . ILE A 1 81 ? 53.322 -14.042 12.381 1.00 15.63 293 ILE A C 1
ATOM 653 O O . ILE A 1 81 ? 53.441 -14.586 13.486 1.00 16.38 293 ILE A O 1
ATOM 658 N N . LEU A 1 82 ? 53.248 -14.749 11.254 1.00 12.20 294 LEU A N 1
ATOM 659 C CA . LEU A 1 82 ? 53.277 -16.208 11.308 1.00 15.41 294 LEU A CA 1
ATOM 660 C C . LEU A 1 82 ? 54.620 -16.706 11.817 1.00 15.42 294 LEU A C 1
ATOM 661 O O . LEU A 1 82 ? 54.682 -17.676 12.587 1.00 16.27 294 LEU A O 1
ATOM 666 N N . SER A 1 83 ? 55.707 -16.065 11.387 1.00 14.35 295 SER A N 1
ATOM 667 C CA A SER A 1 83 ? 57.023 -16.451 11.883 0.48 17.06 295 SER A CA 1
ATOM 668 C CA B SER A 1 83 ? 57.028 -16.443 11.881 0.52 17.06 295 SER A CA 1
ATOM 669 C C . SER A 1 83 ? 57.136 -16.195 13.378 1.00 18.72 295 SER A C 1
ATOM 670 O O . SER A 1 83 ? 57.716 -17.010 14.113 1.00 17.76 295 SER A O 1
ATOM 675 N N . ALA A 1 84 ? 56.582 -15.075 13.851 1.00 15.67 296 ALA A N 1
ATOM 676 C CA . ALA A 1 84 ? 56.606 -14.797 15.283 1.00 16.97 296 ALA A CA 1
ATOM 677 C C . ALA A 1 84 ? 55.797 -15.829 16.050 1.00 18.67 296 ALA A C 1
ATOM 678 O O . ALA A 1 84 ? 56.225 -16.298 17.113 1.00 14.94 296 ALA A O 1
ATOM 680 N N . ALA A 1 85 ? 54.605 -16.176 15.547 1.00 15.96 297 ALA A N 1
ATOM 681 C CA . ALA A 1 85 ? 53.796 -17.174 16.239 1.00 14.02 297 ALA A CA 1
ATOM 682 C C . ALA A 1 85 ? 54.540 -18.502 16.329 1.00 15.89 297 ALA A C 1
ATOM 683 O O . ALA A 1 85 ? 54.568 -19.145 17.386 1.00 15.94 297 ALA A O 1
ATOM 685 N N . GLU A 1 86 ? 55.174 -18.914 15.233 1.00 13.64 298 GLU A N 1
ATOM 686 C CA . GLU A 1 86 ? 55.923 -20.167 15.250 1.00 14.79 298 GLU A CA 1
ATOM 687 C C . GLU A 1 86 ? 57.115 -20.084 16.196 1.00 20.85 298 GLU A C 1
ATOM 688 O O . GLU A 1 86 ? 57.433 -21.057 16.891 1.00 15.23 298 GLU A O 1
ATOM 694 N N . HIS A 1 87 ? 57.782 -18.924 16.233 1.00 14.14 299 HIS A N 1
ATOM 695 C CA . HIS A 1 87 ? 58.871 -18.686 17.180 1.00 16.54 299 HIS A CA 1
ATOM 696 C C . HIS A 1 87 ? 58.430 -18.936 18.612 1.00 15.96 299 HIS A C 1
ATOM 697 O O . HIS A 1 87 ? 59.106 -19.646 19.367 1.00 16.42 299 HIS A O 1
ATOM 704 N N . PHE A 1 88 ? 57.315 -18.325 19.026 1.00 14.81 300 PHE A N 1
ATOM 705 C CA . PHE A 1 88 ? 56.906 -18.489 20.415 1.00 16.39 300 PHE A CA 1
ATOM 706 C C . PHE A 1 88 ? 56.457 -19.914 20.698 1.00 16.59 300 PHE A C 1
ATOM 707 O O . PHE A 1 88 ? 56.659 -20.402 21.809 1.00 16.30 300 PHE A O 1
ATOM 715 N N . SER A 1 89 ? 55.878 -20.602 19.711 1.00 16.23 301 SER A N 1
ATOM 716 C CA . SER A 1 89 ? 55.578 -22.022 19.889 1.00 13.39 301 SER A CA 1
ATOM 717 C C . SER A 1 89 ? 56.856 -22.838 20.081 1.00 15.72 301 SER A C 1
ATOM 718 O O . SER A 1 89 ? 56.921 -23.709 20.956 1.00 13.41 301 SER A O 1
ATOM 721 N N . MET A 1 90 ? 57.872 -22.585 19.259 1.00 16.02 302 MET A N 1
ATOM 722 C CA . MET A 1 90 ? 59.096 -23.395 19.317 1.00 15.77 302 MET A CA 1
ATOM 723 C C . MET A 1 90 ? 59.828 -23.207 20.638 1.00 15.94 302 MET A C 1
ATOM 724 O O . MET A 1 90 ? 60.394 -24.166 21.181 1.00 16.31 302 MET A O 1
ATOM 729 N N . ILE A 1 91 ? 59.828 -21.982 21.180 1.00 15.96 303 ILE A N 1
ATOM 730 C CA . ILE A 1 91 ? 60.601 -21.707 22.388 1.00 14.93 303 ILE A CA 1
ATOM 731 C C . ILE A 1 91 ? 59.809 -21.908 23.678 1.00 20.44 303 ILE A C 1
ATOM 732 O O . ILE A 1 91 ? 60.419 -22.048 24.748 1.00 22.41 303 ILE A O 1
ATOM 737 N N . ARG A 1 92 ? 58.474 -21.954 23.615 1.00 14.12 304 ARG A N 1
ATOM 738 C CA . ARG A 1 92 ? 57.678 -22.185 24.814 1.00 17.05 304 ARG A CA 1
ATOM 739 C C . ARG A 1 92 ? 57.127 -23.595 24.923 1.00 16.14 304 ARG A C 1
ATOM 740 O O . ARG A 1 92 ? 56.789 -24.016 26.037 1.00 20.51 304 ARG A O 1
ATOM 748 N N . ALA A 1 93 ? 57.017 -24.324 23.812 1.00 14.70 305 ALA A N 1
ATOM 749 C CA . ALA A 1 93 ? 56.379 -25.641 23.834 1.00 16.37 305 ALA A CA 1
ATOM 750 C C . ALA A 1 93 ? 57.077 -26.574 24.811 1.00 22.96 305 ALA A C 1
ATOM 751 O O . ALA A 1 93 ? 58.305 -26.582 24.913 1.00 20.81 305 ALA A O 1
ATOM 753 N N . SER A 1 94 ? 56.286 -27.375 25.520 1.00 23.42 306 SER A N 1
ATOM 754 C CA . SER A 1 94 ? 56.840 -28.353 26.450 1.00 32.11 306 SER A CA 1
ATOM 755 C C . SER A 1 94 ? 57.132 -29.685 25.763 1.00 38.71 306 SER A C 1
ATOM 756 O O . SER A 1 94 ? 56.591 -30.004 24.699 1.00 48.81 306 SER A O 1
#

Sequence (94 aa):
GHHHHHHMQQAALLRRKSVNTTEECVPVPSSEEHVAEIVGRQGCCKIKALRAKTNTYIKTPVRGEEPIFVVTGRKEDVAMAKREILSSAAEHFSMIRAS

InterPro domains:
  IPR001841 Zinc finger, RING-type [PS50089] (608-648)
  IPR001841 Zinc finger, RING-type [SM00184] (608-647)
  IPR004087 K Homology domain [SM00322] (230-298)
  IPR004087 K Homology domain [SM00322] (325-392)
  IPR004088 K Homology domain, type 1 [PF00013] (234-294)
  IPR004088 K Homology domain, type 1 [PF00013] (328-388)
  IPR013083 Zinc finger, RING/FYVE/PHD-type [G3DSA:3.30.40.10] (587-658)
  IPR036612 K Homology domain, type 1 superfamily [G3DSA:3.30.1370.10] (230-306)
  IPR036612 K Homology domain, type 1 superfamily [G3DSA:3.30.1370.10] (326-396)
  IPR036612 K Homology domain, type 1 superfamily [SSF54791] (235-301)
  IPR036612 K Homology domain, type 1 superfamily [SSF54791] (324-404)
  IPR047226 RNA-binding protein MEX-3, second type I KH domain [cd22424] (324-395)
  IPR047227 RNA-binding protein MEX3 [PTHR23285] (173-659)
  IPR047228 RNA-binding protein MEX-3, first type I KH domain [cd22423] (232-304)

Foldseek 3Di:
DVVVVVVVVVCCVVCDFKPDKDKAAADAVVLLDVCLDVVSVNVVVLCVVLVWDKDQDDHPPGRIIMIIGGPVSSVVSSVSSHVSRVVCCVVPPD